Protein AF-A0A937VW93-F1 (afdb_monomer_lite)

Sequence (94 aa):
MKMTDHQKRILKSMINEIQNYLDGKNEDFYGLVGRLEGALDAADIKNDPLINQWYDFWTPLEIRRSIEGNDVNKQKAINELIKMKLFLLNISQY

Radius of gyration: 12.78 Å; chains: 1; bounding box: 31×20×34 Å

pLDDT: mean 92.91, std 7.52, range [52.12, 98.19]
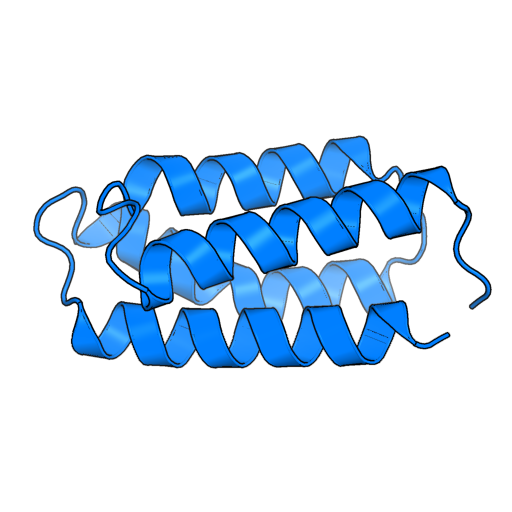
Foldseek 3Di:
DDADPQLLVLLVVLLVLLVCCVVVVDLQLLVNLVSNVVSVVSSPDPDVVLVVVLCVLSVVSVVQCVPCPSVGPSVVNNVSSVVNSVSSVVVSVD

Secondary structure (DSSP, 8-state):
-PPPHHHHHHHHHHHHHHHHHHTTS---HHHHHHHHHHHHHHHT---HHHHHHHHHHHHHHHHHHHHHTTS--HHHHHHHHHHHHHHHHHHHT-

Structure (mmCIF, N/CA/C/O backbone):
data_AF-A0A937VW93-F1
#
_entry.id   AF-A0A937VW93-F1
#
loop_
_atom_site.group_PDB
_atom_site.id
_atom_site.type_symbol
_atom_site.label_atom_id
_atom_site.label_alt_id
_atom_site.label_comp_id
_atom_site.label_asym_id
_atom_site.label_entity_id
_atom_site.label_seq_id
_atom_site.pdbx_PDB_ins_code
_atom_site.Cartn_x
_atom_site.Cartn_y
_atom_site.Cartn_z
_atom_site.occupancy
_atom_site.B_iso_or_equiv
_atom_site.auth_seq_id
_atom_site.auth_comp_id
_atom_site.auth_asym_id
_atom_site.auth_atom_id
_atom_site.pdbx_PDB_model_num
ATOM 1 N N . MET A 1 1 ? 13.430 4.127 -13.438 1.00 66.81 1 MET A N 1
ATOM 2 C CA . MET A 1 1 ? 13.059 2.908 -14.192 1.00 66.81 1 MET A CA 1
ATOM 3 C C . MET A 1 1 ? 11.779 3.227 -14.930 1.00 66.81 1 MET A C 1
ATOM 5 O O . MET A 1 1 ? 10.877 3.719 -14.276 1.00 66.81 1 MET A O 1
ATOM 9 N N . LYS A 1 2 ? 11.691 2.992 -16.242 1.00 82.44 2 LYS A N 1
ATOM 10 C CA . LYS A 1 2 ? 10.450 3.270 -16.975 1.00 82.44 2 LYS A CA 1
ATOM 11 C C . LYS A 1 2 ? 9.456 2.132 -16.736 1.00 82.44 2 LYS A C 1
ATOM 13 O O . LYS A 1 2 ? 9.746 1.000 -17.115 1.00 82.44 2 LYS A O 1
ATOM 18 N N . MET A 1 3 ? 8.316 2.424 -16.115 1.00 89.25 3 MET A N 1
ATOM 19 C CA . MET A 1 3 ? 7.247 1.438 -15.930 1.00 89.25 3 MET A CA 1
ATOM 20 C C . MET A 1 3 ? 6.444 1.218 -17.214 1.00 89.25 3 MET A C 1
ATOM 22 O O . MET A 1 3 ? 6.238 2.148 -18.001 1.00 89.25 3 MET A O 1
ATOM 26 N N . THR A 1 4 ? 5.946 -0.004 -17.397 1.00 94.06 4 THR A N 1
ATOM 27 C CA . THR A 1 4 ? 4.983 -0.334 -18.455 1.00 94.06 4 THR A CA 1
ATOM 28 C C . THR A 1 4 ? 3.595 0.226 -18.133 1.00 94.06 4 THR A C 1
ATOM 30 O O . THR A 1 4 ? 3.272 0.505 -16.977 1.00 94.06 4 THR A O 1
ATOM 33 N N . ASP A 1 5 ? 2.727 0.350 -19.139 1.00 94.19 5 ASP A N 1
ATOM 34 C CA . ASP A 1 5 ? 1.338 0.781 -18.915 1.00 94.19 5 ASP A CA 1
ATOM 35 C C . ASP A 1 5 ? 0.567 -0.200 -18.022 1.00 94.19 5 ASP A C 1
ATOM 37 O O . ASP A 1 5 ? -0.284 0.206 -17.233 1.00 94.19 5 ASP A O 1
ATOM 41 N N . HIS A 1 6 ? 0.898 -1.493 -18.102 1.00 95.31 6 HIS A N 1
ATOM 42 C CA . HIS A 1 6 ? 0.356 -2.522 -17.217 1.00 95.31 6 HIS A CA 1
ATOM 43 C C . HIS A 1 6 ? 0.701 -2.248 -15.750 1.00 95.31 6 HIS A C 1
ATOM 45 O O . HIS A 1 6 ? -0.204 -2.121 -14.925 1.00 95.31 6 HIS A O 1
ATOM 51 N N . GLN A 1 7 ? 1.988 -2.050 -15.454 1.00 95.50 7 GLN A N 1
ATOM 52 C CA . GLN A 1 7 ? 2.475 -1.704 -14.115 1.00 95.50 7 GLN A CA 1
ATOM 53 C C . GLN A 1 7 ? 1.806 -0.429 -13.595 1.00 95.50 7 GLN A C 1
ATOM 55 O O . GLN A 1 7 ? 1.272 -0.412 -12.488 1.00 95.50 7 GLN A O 1
ATOM 60 N N . LYS A 1 8 ? 1.741 0.622 -14.421 1.00 94.56 8 LYS A N 1
ATOM 61 C CA . LYS A 1 8 ? 1.100 1.893 -14.052 1.00 94.56 8 LYS A CA 1
ATOM 62 C C . LYS A 1 8 ? -0.381 1.730 -13.712 1.00 94.56 8 LYS A C 1
ATOM 64 O O . LYS A 1 8 ? -0.847 2.324 -12.741 1.00 94.56 8 LYS A O 1
ATOM 69 N N . ARG A 1 9 ? -1.130 0.925 -14.477 1.00 96.31 9 ARG A N 1
ATOM 70 C CA . ARG A 1 9 ? -2.546 0.636 -14.177 1.00 96.31 9 ARG A CA 1
ATOM 71 C C . ARG A 1 9 ? -2.707 -0.054 -12.829 1.00 96.31 9 ARG A C 1
ATOM 73 O O . ARG A 1 9 ? -3.599 0.322 -12.073 1.00 96.31 9 ARG A O 1
ATOM 80 N N . ILE A 1 10 ? -1.844 -1.016 -12.519 1.00 97.25 10 ILE A N 1
ATOM 81 C CA . ILE A 1 10 ? -1.909 -1.752 -11.256 1.00 97.25 10 ILE A CA 1
ATOM 82 C C . ILE A 1 10 ? -1.564 -0.851 -10.070 1.00 97.25 10 ILE A C 1
ATOM 84 O O . ILE A 1 10 ? -2.333 -0.799 -9.112 1.00 97.25 10 ILE A O 1
ATOM 88 N N . LEU A 1 11 ? -0.493 -0.057 -10.157 1.00 96.12 11 LEU A N 1
ATOM 89 C CA . LEU A 1 11 ? -0.158 0.904 -9.100 1.00 96.12 11 LEU A CA 1
ATOM 90 C C . LEU A 1 11 ? -1.274 1.934 -8.893 1.00 96.12 11 LEU A C 1
ATOM 92 O O . LEU A 1 11 ? -1.623 2.256 -7.759 1.00 96.12 11 LEU A O 1
ATOM 96 N N . LYS A 1 12 ? -1.902 2.408 -9.977 1.00 96.56 12 LYS A N 1
ATOM 97 C CA . LYS A 1 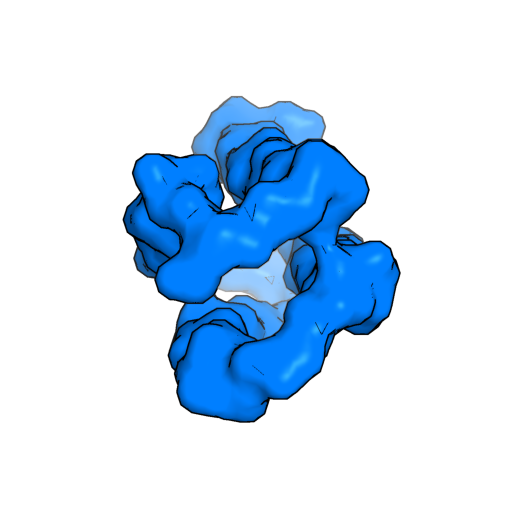12 ? -3.079 3.282 -9.884 1.00 96.56 12 LYS A CA 1
ATOM 98 C C . LYS A 1 12 ? -4.248 2.589 -9.179 1.00 96.56 12 LYS A C 1
ATOM 100 O O . LYS A 1 12 ? -4.937 3.228 -8.389 1.00 96.56 12 LYS A O 1
ATOM 105 N N . SER A 1 13 ? -4.460 1.298 -9.430 1.00 97.38 13 SER A N 1
ATOM 106 C CA . SER A 1 13 ? -5.475 0.506 -8.729 1.00 97.38 13 SER A CA 1
ATOM 107 C C . SER A 1 13 ? -5.191 0.427 -7.229 1.00 97.38 13 SER A C 1
ATOM 109 O O . SER A 1 13 ? -6.090 0.694 -6.439 1.00 97.38 13 SER A O 1
ATOM 111 N N . MET A 1 14 ? -3.944 0.157 -6.826 1.00 98.19 14 MET A N 1
ATOM 112 C CA . MET A 1 14 ? -3.542 0.166 -5.412 1.00 98.19 14 MET A CA 1
ATOM 113 C C . MET A 1 14 ? -3.812 1.527 -4.752 1.00 98.19 14 MET A C 1
ATOM 115 O O . MET A 1 14 ? -4.383 1.593 -3.666 1.00 98.19 14 MET A O 1
ATOM 119 N N . ILE A 1 15 ? -3.446 2.627 -5.422 1.00 98.12 15 ILE A N 1
ATOM 120 C CA . ILE A 1 15 ? -3.687 3.991 -4.926 1.00 98.12 15 ILE A CA 1
ATOM 121 C C . ILE A 1 15 ? -5.186 4.245 -4.727 1.00 98.12 15 ILE A C 1
ATOM 123 O O . ILE A 1 15 ? -5.574 4.837 -3.719 1.00 98.12 15 ILE A O 1
ATOM 127 N N . ASN A 1 16 ? -6.026 3.799 -5.663 1.00 97.81 16 ASN A N 1
ATOM 128 C CA . ASN A 1 16 ? -7.476 3.954 -5.575 1.00 97.81 16 ASN A CA 1
ATOM 129 C C . ASN A 1 16 ? -8.079 3.126 -4.434 1.00 97.81 16 ASN A C 1
ATOM 131 O O . ASN A 1 16 ? -8.932 3.634 -3.715 1.00 97.81 16 ASN A O 1
ATOM 135 N N . GLU A 1 17 ? -7.630 1.884 -4.242 1.00 97.69 17 GLU A N 1
ATOM 136 C CA . GLU A 1 17 ? -8.050 1.031 -3.122 1.00 97.69 17 GLU A CA 1
ATOM 137 C C . GLU A 1 17 ? -7.733 1.693 -1.774 1.00 97.69 17 GLU A C 1
ATOM 139 O O . GLU A 1 17 ? -8.610 1.813 -0.917 1.00 97.69 17 GLU A O 1
ATOM 144 N N . ILE A 1 18 ? -6.511 2.217 -1.622 1.00 97.94 18 ILE A N 1
ATOM 145 C CA . ILE A 1 18 ? -6.117 2.953 -0.417 1.00 97.94 18 ILE A CA 1
ATOM 146 C C . ILE A 1 18 ? -6.973 4.212 -0.252 1.00 97.94 18 ILE A C 1
ATOM 148 O O . ILE A 1 18 ? -7.469 4.477 0.840 1.00 97.94 18 ILE A O 1
ATOM 152 N N . GLN A 1 19 ? -7.185 4.986 -1.321 1.00 98.00 19 GLN A N 1
ATOM 153 C CA . GLN A 1 19 ? -8.007 6.194 -1.250 1.00 98.00 19 GLN A CA 1
ATOM 154 C C . GLN A 1 19 ? -9.452 5.883 -0.854 1.00 98.00 19 GLN A C 1
ATOM 156 O O . GLN A 1 19 ? -10.014 6.600 -0.036 1.00 98.00 19 GLN A O 1
ATOM 161 N N . ASN A 1 20 ? -10.043 4.815 -1.389 1.00 96.75 20 ASN A N 1
ATOM 162 C CA . ASN A 1 20 ? -11.402 4.411 -1.043 1.00 96.75 20 ASN A CA 1
ATOM 163 C C . ASN A 1 20 ? -11.529 4.083 0.448 1.00 96.75 20 ASN A C 1
ATOM 165 O O . ASN A 1 20 ? -12.530 4.452 1.059 1.00 96.75 20 ASN A O 1
ATOM 169 N N . TYR A 1 21 ? -10.514 3.448 1.039 1.00 95.00 21 TYR A N 1
ATOM 170 C CA . TYR A 1 21 ? -10.485 3.217 2.481 1.00 95.00 21 TYR A CA 1
ATOM 171 C C . TYR A 1 21 ? -10.343 4.520 3.275 1.00 95.00 21 TYR A C 1
ATOM 173 O O . TYR A 1 21 ? -11.090 4.758 4.220 1.00 95.00 21 TYR A O 1
ATOM 181 N N . LEU A 1 22 ? -9.431 5.406 2.861 1.00 95.50 22 LEU A N 1
ATOM 182 C CA . LEU A 1 22 ? -9.232 6.709 3.509 1.00 95.50 22 LEU A CA 1
ATOM 183 C C . LEU A 1 22 ? -10.471 7.619 3.424 1.00 95.50 22 LEU A C 1
ATOM 185 O O . LEU A 1 22 ? -10.727 8.383 4.349 1.00 95.50 22 LEU A O 1
ATOM 189 N N . ASP A 1 23 ? -11.247 7.512 2.345 1.00 96.19 23 ASP A N 1
ATOM 190 C CA . ASP A 1 23 ? -12.510 8.232 2.141 1.00 96.19 23 ASP A CA 1
ATOM 191 C C . ASP A 1 23 ? -13.695 7.610 2.905 1.00 96.19 23 ASP A C 1
ATOM 193 O O . ASP A 1 23 ? -14.804 8.140 2.844 1.00 96.19 23 ASP A O 1
ATOM 197 N N . GLY A 1 24 ? -13.510 6.458 3.560 1.00 93.44 24 GLY A N 1
ATOM 198 C CA . GLY A 1 24 ? -14.595 5.713 4.205 1.00 93.44 24 GLY A CA 1
ATOM 199 C C . GLY A 1 24 ? -15.570 5.043 3.227 1.00 93.44 24 GLY A C 1
ATOM 200 O O . GLY A 1 24 ? -16.660 4.642 3.622 1.00 93.44 24 GLY A O 1
ATOM 201 N N . LYS A 1 25 ? -15.201 4.905 1.946 1.00 95.19 25 LYS A N 1
ATOM 202 C CA . LYS A 1 25 ? -15.987 4.168 0.934 1.00 95.19 25 LYS A CA 1
ATOM 203 C C . LYS A 1 25 ? -15.820 2.654 1.057 1.00 95.19 25 LYS A C 1
ATOM 205 O O . LYS A 1 25 ? -16.623 1.904 0.512 1.00 95.19 25 LYS A O 1
ATOM 210 N N . ASN A 1 26 ? -14.760 2.214 1.730 1.00 88.75 26 ASN A N 1
ATOM 211 C CA . ASN A 1 26 ? -14.510 0.827 2.083 1.00 88.75 26 ASN A CA 1
ATOM 212 C C . ASN A 1 26 ? -13.956 0.768 3.512 1.00 88.75 26 ASN A C 1
ATOM 214 O O . ASN A 1 26 ? -13.024 1.496 3.829 1.00 88.75 26 ASN A O 1
ATOM 218 N N . GLU A 1 27 ? -14.504 -0.096 4.360 1.00 89.69 27 GLU A N 1
ATOM 219 C CA . GLU A 1 27 ? -14.021 -0.294 5.734 1.00 89.69 27 GLU A CA 1
ATOM 220 C C . GLU A 1 27 ? -13.284 -1.630 5.924 1.00 89.69 27 GLU A C 1
ATOM 222 O O . GLU A 1 27 ? -12.740 -1.888 6.996 1.00 89.69 27 GLU A O 1
ATOM 227 N N . ASP A 1 28 ? -13.219 -2.466 4.883 1.00 91.75 28 ASP A N 1
ATOM 228 C CA . ASP A 1 28 ? -12.530 -3.757 4.892 1.00 91.75 28 ASP A CA 1
ATOM 229 C C . ASP A 1 28 ? -11.007 -3.573 4.789 1.00 91.75 28 ASP A C 1
ATOM 231 O O . ASP A 1 28 ? -10.400 -3.675 3.715 1.00 91.75 28 ASP A O 1
ATOM 235 N N . PHE A 1 29 ? -10.386 -3.275 5.933 1.00 93.50 29 PHE A N 1
ATOM 236 C CA . PHE A 1 29 ? -8.932 -3.171 6.054 1.00 93.50 29 PHE A CA 1
ATOM 237 C C . PHE A 1 29 ? -8.246 -4.502 5.738 1.00 93.50 29 PHE A C 1
ATOM 239 O O . PHE A 1 29 ? -7.239 -4.529 5.031 1.00 93.50 29 PHE A O 1
ATOM 246 N N . TYR A 1 30 ? -8.805 -5.610 6.230 1.00 92.50 30 TYR A N 1
ATOM 247 C CA . TYR A 1 30 ? -8.225 -6.936 6.052 1.00 92.50 30 TYR A CA 1
ATOM 248 C C . TYR A 1 30 ? -8.099 -7.286 4.564 1.00 92.50 30 TYR A C 1
ATOM 250 O O . TYR A 1 30 ? -7.014 -7.623 4.084 1.00 92.50 30 TYR A O 1
ATOM 258 N N . GLY A 1 31 ? -9.189 -7.164 3.808 1.00 94.44 31 GLY A N 1
ATOM 259 C CA . GLY A 1 31 ? -9.169 -7.435 2.378 1.00 94.44 31 GLY A CA 1
ATOM 260 C C . GLY A 1 31 ? -8.360 -6.407 1.593 1.00 94.44 31 GLY A C 1
ATOM 261 O O . GLY A 1 31 ? -7.727 -6.783 0.608 1.00 94.44 31 GLY A O 1
ATOM 262 N N . LEU A 1 32 ? -8.321 -5.137 2.016 1.00 96.06 32 LEU A N 1
ATOM 263 C CA . LEU A 1 32 ? -7.465 -4.123 1.389 1.00 96.06 32 LEU A CA 1
ATOM 264 C C . LEU A 1 32 ? -5.998 -4.560 1.380 1.00 96.06 32 LEU A C 1
ATOM 266 O O . LEU A 1 32 ? -5.382 -4.581 0.317 1.00 96.06 32 LEU A O 1
ATOM 270 N N . VAL A 1 33 ? -5.443 -4.927 2.536 1.00 96.44 33 VAL A N 1
ATOM 271 C CA . VAL A 1 33 ? -4.016 -5.274 2.646 1.00 96.44 33 VAL A CA 1
ATOM 272 C C . VAL A 1 33 ? -3.671 -6.501 1.796 1.00 96.44 33 VAL A C 1
ATOM 274 O O . VAL A 1 33 ? -2.667 -6.474 1.083 1.00 96.44 33 VAL A O 1
ATOM 277 N N . GLY A 1 34 ? -4.539 -7.520 1.776 1.00 95.81 34 GLY A N 1
ATOM 278 C CA . GLY A 1 34 ? -4.357 -8.690 0.908 1.00 95.81 34 GLY A CA 1
ATOM 279 C C . GLY A 1 34 ? -4.459 -8.363 -0.588 1.00 95.81 34 GLY A C 1
ATOM 280 O O . GLY A 1 34 ? -3.687 -8.879 -1.394 1.00 95.81 34 GLY A O 1
ATOM 281 N N . ARG A 1 35 ? -5.363 -7.455 -0.987 1.00 97.31 35 ARG A N 1
ATOM 282 C CA . ARG A 1 35 ? -5.449 -6.989 -2.384 1.00 97.31 35 ARG A CA 1
ATOM 283 C C . ARG A 1 35 ? -4.204 -6.213 -2.813 1.00 97.31 35 ARG A C 1
ATOM 285 O O . ARG A 1 35 ? -3.824 -6.307 -3.977 1.00 97.31 35 ARG A O 1
ATOM 292 N N . LEU A 1 36 ? -3.567 -5.465 -1.908 1.00 98.06 36 LEU A N 1
ATOM 293 C CA . LEU A 1 36 ? -2.311 -4.768 -2.205 1.00 98.06 36 LEU A CA 1
ATOM 294 C C . LEU A 1 36 ? -1.179 -5.756 -2.517 1.00 98.06 36 LEU A C 1
ATOM 296 O O . LEU A 1 36 ? -0.477 -5.554 -3.504 1.00 98.06 36 LEU A O 1
ATOM 300 N N . GLU A 1 37 ? -1.039 -6.824 -1.733 1.00 97.69 37 GLU A N 1
ATOM 301 C CA . GLU A 1 37 ? -0.044 -7.885 -1.960 1.00 97.69 37 GLU A CA 1
ATOM 302 C C . GLU A 1 37 ? -0.257 -8.582 -3.307 1.00 97.69 37 GLU A C 1
ATOM 304 O O . GLU A 1 37 ? 0.627 -8.562 -4.161 1.00 97.69 37 GLU A O 1
ATOM 309 N N . GLY A 1 38 ? -1.471 -9.078 -3.570 1.00 97.62 38 GLY A N 1
ATOM 310 C CA . GLY A 1 38 ? -1.772 -9.725 -4.852 1.00 97.62 38 GLY A CA 1
ATOM 311 C C . GLY A 1 38 ? -1.603 -8.788 -6.056 1.00 97.62 38 GLY A C 1
ATOM 312 O O . GLY A 1 38 ? -1.253 -9.222 -7.155 1.00 97.62 38 GLY A O 1
ATOM 313 N N . ALA A 1 39 ? -1.809 -7.482 -5.866 1.00 97.69 39 ALA A N 1
ATOM 314 C CA . ALA A 1 39 ? -1.540 -6.495 -6.900 1.00 97.69 39 ALA A CA 1
ATOM 315 C C . ALA A 1 39 ? -0.033 -6.309 -7.155 1.00 97.69 39 ALA A C 1
ATOM 317 O O . ALA A 1 39 ? 0.338 -6.043 -8.297 1.00 97.69 39 ALA A O 1
ATOM 318 N N . LEU A 1 40 ? 0.844 -6.453 -6.153 1.00 96.88 40 LEU A N 1
ATOM 319 C CA . LEU A 1 40 ? 2.294 -6.398 -6.373 1.00 96.88 40 LEU A CA 1
ATOM 320 C C . LEU A 1 40 ? 2.733 -7.548 -7.280 1.00 96.88 40 LEU A C 1
ATOM 322 O O . LEU A 1 40 ? 3.420 -7.305 -8.274 1.00 96.88 40 LEU A O 1
ATOM 326 N N . ASP A 1 41 ? 2.270 -8.762 -6.985 1.00 95.62 41 ASP A N 1
ATOM 327 C CA . ASP A 1 41 ? 2.552 -9.945 -7.800 1.00 95.62 41 ASP A CA 1
ATOM 328 C C . ASP A 1 41 ? 2.060 -9.755 -9.239 1.00 95.62 41 ASP A C 1
ATOM 330 O O . ASP A 1 41 ? 2.794 -9.981 -10.204 1.00 95.62 41 ASP A O 1
ATOM 334 N N . ALA A 1 42 ? 0.835 -9.245 -9.401 1.00 97.00 42 ALA A N 1
ATOM 335 C CA . ALA A 1 42 ? 0.251 -8.978 -10.712 1.00 97.00 42 ALA A CA 1
ATOM 336 C C . ALA A 1 42 ? 0.979 -7.869 -11.498 1.00 97.00 42 ALA A C 1
ATOM 338 O O . ALA A 1 42 ? 0.887 -7.830 -12.732 1.00 97.00 42 ALA A O 1
ATOM 339 N N . ALA A 1 43 ? 1.674 -6.948 -10.817 1.00 94.75 43 ALA A N 1
ATOM 340 C CA . ALA A 1 43 ? 2.426 -5.869 -11.457 1.00 94.75 43 ALA A CA 1
ATOM 341 C C . ALA A 1 43 ? 3.651 -6.379 -12.226 1.00 94.75 43 ALA A C 1
ATOM 343 O O . ALA A 1 43 ? 4.129 -5.680 -13.123 1.00 94.75 43 ALA A O 1
ATOM 344 N N . ASP A 1 44 ? 4.149 -7.575 -11.896 1.00 94.88 44 ASP A N 1
ATOM 345 C CA . ASP A 1 44 ? 5.322 -8.189 -12.524 1.00 94.88 44 ASP A CA 1
ATOM 346 C C . ASP A 1 44 ? 6.544 -7.243 -12.543 1.00 94.88 44 ASP A C 1
ATOM 348 O O . ASP A 1 44 ? 7.270 -7.097 -13.529 1.00 94.88 44 ASP A O 1
ATOM 352 N N . ILE A 1 45 ? 6.750 -6.512 -11.445 1.00 93.19 45 ILE A N 1
ATOM 353 C CA . ILE A 1 45 ? 7.921 -5.650 -11.267 1.00 93.19 45 ILE A CA 1
ATOM 354 C C . ILE A 1 45 ? 9.128 -6.548 -10.963 1.00 93.19 45 ILE A C 1
ATOM 356 O O . ILE A 1 45 ? 9.073 -7.371 -10.060 1.00 93.19 45 ILE A O 1
ATOM 360 N N . LYS A 1 46 ? 10.231 -6.382 -11.706 1.00 93.06 46 LYS A N 1
ATOM 361 C CA . LYS A 1 46 ? 11.484 -7.161 -11.547 1.00 93.06 46 LYS A CA 1
ATOM 362 C C . LYS A 1 46 ? 12.628 -6.372 -10.900 1.00 93.06 46 LYS A C 1
ATOM 364 O O . LYS A 1 46 ? 13.795 -6.695 -11.078 1.00 93.06 46 LYS A O 1
ATOM 369 N N . ASN A 1 47 ? 12.305 -5.265 -10.240 1.00 93.56 47 ASN A N 1
ATOM 370 C CA . ASN A 1 47 ? 13.286 -4.390 -9.610 1.00 93.56 47 ASN A CA 1
ATOM 371 C C . ASN A 1 47 ? 13.322 -4.673 -8.109 1.00 93.56 47 ASN A C 1
ATOM 373 O O . ASN A 1 47 ? 12.506 -4.126 -7.371 1.00 93.56 47 ASN A O 1
ATOM 377 N N . ASP A 1 48 ? 14.262 -5.512 -7.674 1.00 94.38 48 ASP A N 1
ATOM 378 C CA . ASP A 1 48 ? 14.349 -5.951 -6.277 1.00 94.38 48 ASP A CA 1
ATOM 379 C C . ASP A 1 48 ? 14.465 -4.785 -5.280 1.00 94.38 48 ASP A C 1
ATOM 381 O O . ASP A 1 48 ? 13.726 -4.789 -4.297 1.00 94.38 48 ASP A O 1
ATOM 385 N N . PRO A 1 49 ? 15.287 -3.736 -5.513 1.00 95.31 49 PRO A N 1
ATOM 386 C CA . PRO A 1 49 ? 15.286 -2.561 -4.639 1.00 95.31 49 PRO A CA 1
ATOM 387 C C . PRO A 1 49 ? 13.907 -1.911 -4.471 1.00 95.31 49 PRO A C 1
ATOM 389 O O . PRO A 1 49 ? 13.532 -1.541 -3.361 1.00 95.31 49 PRO A O 1
ATOM 392 N N . LEU A 1 50 ? 13.142 -1.782 -5.559 1.00 94.44 50 LEU A N 1
ATOM 393 C CA . LEU A 1 50 ? 11.800 -1.200 -5.527 1.00 94.44 50 LEU A CA 1
ATOM 394 C C . LEU A 1 50 ? 10.800 -2.112 -4.802 1.00 94.44 50 LEU A C 1
ATOM 396 O O . LEU A 1 50 ? 9.953 -1.622 -4.059 1.00 94.44 50 LEU A O 1
ATOM 400 N N . ILE A 1 51 ? 10.908 -3.425 -5.008 1.00 95.94 51 ILE A N 1
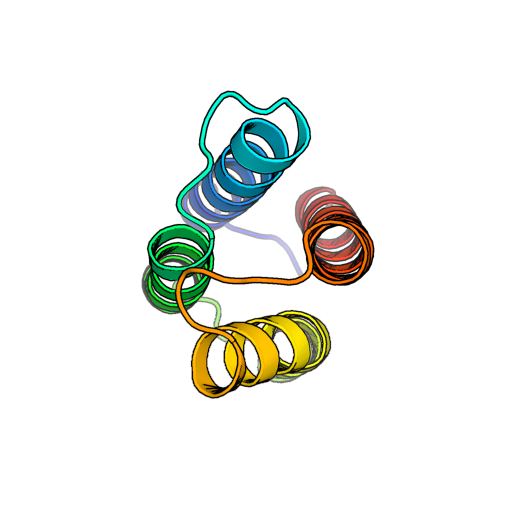ATOM 401 C CA . ILE A 1 51 ? 10.085 -4.432 -4.329 1.00 95.94 51 ILE A CA 1
ATOM 402 C C . ILE A 1 51 ? 10.363 -4.415 -2.822 1.00 95.94 51 ILE A C 1
ATOM 404 O O . ILE A 1 51 ? 9.427 -4.385 -2.030 1.00 95.94 51 ILE A O 1
ATOM 408 N N . ASN A 1 52 ? 11.631 -4.342 -2.415 1.00 97.12 52 ASN A N 1
ATOM 409 C CA . ASN A 1 52 ? 12.007 -4.253 -1.003 1.00 97.12 52 ASN A CA 1
ATOM 410 C C . ASN A 1 52 ? 11.425 -2.993 -0.347 1.00 97.12 52 ASN A C 1
ATOM 412 O O . ASN A 1 52 ? 10.807 -3.086 0.708 1.00 97.12 52 ASN A O 1
ATOM 416 N N . GLN A 1 53 ? 11.524 -1.837 -1.013 1.00 97.25 53 GLN A N 1
ATOM 417 C CA . GLN A 1 53 ? 10.899 -0.602 -0.525 1.00 97.25 53 GLN A CA 1
ATOM 418 C C . GLN A 1 53 ? 9.379 -0.726 -0.413 1.00 97.25 53 GLN A C 1
ATOM 420 O O . GLN A 1 53 ? 8.790 -0.215 0.533 1.00 97.25 53 GLN A O 1
ATOM 425 N N . TRP A 1 54 ? 8.728 -1.408 -1.356 1.00 97.69 54 TRP A N 1
ATOM 426 C CA . TRP A 1 54 ? 7.294 -1.670 -1.267 1.00 97.69 54 TRP A CA 1
ATOM 427 C C . TRP A 1 54 ? 6.961 -2.474 -0.001 1.00 97.69 54 TRP A C 1
ATOM 429 O O . TRP A 1 54 ? 6.048 -2.098 0.740 1.00 97.69 54 TRP A O 1
ATOM 439 N N . TYR A 1 55 ? 7.744 -3.516 0.302 1.00 98.12 55 TYR A N 1
ATOM 440 C CA . TYR A 1 55 ? 7.572 -4.316 1.517 1.00 98.12 55 TYR A CA 1
ATOM 441 C C . TYR A 1 55 ? 7.854 -3.528 2.802 1.00 98.12 55 TYR A C 1
ATOM 443 O O . TYR A 1 55 ? 7.184 -3.785 3.802 1.00 98.12 55 TYR A O 1
ATOM 451 N N . ASP A 1 56 ? 8.738 -2.526 2.790 1.00 98.12 56 ASP A N 1
ATOM 452 C CA . ASP A 1 56 ? 8.952 -1.642 3.948 1.00 98.12 56 ASP A CA 1
ATOM 453 C C . ASP A 1 56 ? 7.670 -0.885 4.349 1.00 98.12 56 ASP A C 1
ATOM 455 O O . ASP A 1 56 ? 7.420 -0.649 5.534 1.00 98.12 56 ASP A O 1
ATOM 459 N N . PHE A 1 57 ? 6.829 -0.518 3.374 1.00 98.00 57 PHE A N 1
ATOM 460 C CA . PHE A 1 57 ? 5.556 0.170 3.624 1.00 98.00 57 PHE A CA 1
ATOM 461 C C . PHE A 1 57 ? 4.382 -0.785 3.846 1.00 98.00 57 PHE A C 1
ATOM 463 O O . PHE A 1 57 ? 3.477 -0.462 4.619 1.00 98.00 57 PHE A O 1
ATOM 470 N N . TRP A 1 58 ? 4.377 -1.945 3.188 1.00 98.12 58 TRP A N 1
ATOM 471 C CA . TRP A 1 58 ? 3.299 -2.923 3.319 1.00 98.12 58 TRP A CA 1
ATOM 472 C C . TRP A 1 58 ? 3.404 -3.775 4.591 1.00 98.12 58 TRP A C 1
ATOM 474 O O . TRP A 1 58 ? 2.388 -4.033 5.228 1.00 98.12 58 TRP A O 1
ATOM 484 N N . THR A 1 59 ? 4.607 -4.151 5.031 1.00 97.19 59 THR A N 1
ATOM 485 C CA . THR A 1 59 ? 4.792 -5.037 6.199 1.00 97.19 59 THR A CA 1
ATOM 486 C C . THR A 1 59 ? 4.115 -4.515 7.477 1.00 97.19 59 THR A C 1
ATOM 488 O O . THR A 1 59 ? 3.446 -5.301 8.147 1.00 97.19 59 THR A O 1
ATOM 491 N N . PRO A 1 60 ? 4.186 -3.214 7.834 1.00 96.06 60 PRO A N 1
ATOM 492 C CA . PRO A 1 60 ? 3.433 -2.686 8.975 1.00 96.06 60 PRO A CA 1
ATOM 493 C C . PRO A 1 60 ? 1.911 -2.871 8.853 1.00 96.06 60 PRO A C 1
ATOM 495 O O . PRO A 1 60 ? 1.251 -3.162 9.852 1.00 96.06 60 PRO A O 1
ATOM 498 N N . LEU A 1 61 ? 1.363 -2.751 7.636 1.00 96.25 61 LEU A N 1
ATOM 499 C CA . LEU A 1 61 ? -0.057 -2.982 7.365 1.00 96.25 61 LEU A CA 1
ATOM 500 C C . LEU A 1 61 ? -0.421 -4.456 7.563 1.00 96.25 61 LEU A C 1
ATOM 502 O O . LEU A 1 61 ? -1.448 -4.748 8.170 1.00 96.25 61 LEU A O 1
ATOM 506 N N . GLU A 1 62 ? 0.427 -5.376 7.100 1.00 96.44 62 GLU A N 1
ATOM 507 C CA . GLU A 1 62 ? 0.204 -6.816 7.259 1.00 96.44 62 GLU A CA 1
ATOM 508 C C . GLU A 1 62 ? 0.325 -7.266 8.718 1.00 96.44 62 GLU A C 1
ATOM 510 O O . GLU A 1 62 ? -0.516 -8.020 9.208 1.00 96.44 62 GLU A O 1
ATOM 515 N N . ILE A 1 63 ? 1.305 -6.739 9.459 1.00 94.94 63 ILE A N 1
ATOM 516 C CA . ILE A 1 63 ? 1.418 -6.966 10.906 1.00 94.94 63 ILE A CA 1
ATOM 517 C C . ILE A 1 63 ? 0.130 -6.513 11.599 1.00 94.94 63 ILE A C 1
ATOM 519 O O . ILE A 1 63 ? -0.431 -7.242 12.417 1.00 94.94 63 ILE A O 1
ATOM 523 N N . ARG A 1 64 ? -0.374 -5.324 11.252 1.00 93.50 64 ARG A N 1
ATOM 524 C CA . ARG A 1 64 ? -1.626 -4.805 11.808 1.00 93.50 64 ARG A CA 1
ATOM 525 C C . ARG A 1 64 ? -2.815 -5.690 11.452 1.00 93.50 64 ARG A C 1
ATOM 527 O O . ARG A 1 64 ? -3.590 -6.031 12.340 1.00 93.50 64 ARG A O 1
ATOM 534 N N . ARG A 1 65 ? -2.936 -6.085 10.184 1.00 92.25 65 ARG A N 1
ATOM 535 C CA . ARG A 1 65 ? -3.974 -7.004 9.703 1.00 92.25 65 ARG A CA 1
ATOM 536 C C . ARG A 1 65 ? -3.955 -8.319 10.481 1.00 92.25 65 ARG A C 1
ATOM 538 O O . ARG A 1 65 ? -5.013 -8.803 10.869 1.00 92.25 65 ARG A O 1
ATOM 545 N N . SER A 1 66 ? -2.766 -8.859 10.738 1.00 91.19 66 SER A N 1
ATOM 546 C CA . SER A 1 66 ? -2.571 -10.117 11.460 1.00 91.19 66 SER A CA 1
ATOM 547 C C . SER A 1 66 ? -2.894 -10.018 12.955 1.00 91.19 66 SER A C 1
ATOM 549 O O . SER A 1 66 ? -3.428 -10.967 13.522 1.00 91.19 66 SER A O 1
ATOM 551 N N . ILE A 1 67 ? -2.579 -8.892 13.603 1.00 90.94 67 ILE A N 1
ATOM 552 C CA . ILE A 1 67 ? -2.782 -8.709 15.051 1.00 90.94 67 ILE A CA 1
ATOM 553 C C . ILE A 1 67 ? -4.208 -8.257 15.378 1.00 90.94 67 ILE A C 1
ATOM 555 O O . ILE A 1 67 ? -4.798 -8.736 16.342 1.00 90.94 67 ILE A O 1
ATOM 559 N N . GLU A 1 68 ? -4.742 -7.299 14.620 1.00 87.75 68 GLU A N 1
ATOM 560 C CA . GLU A 1 68 ? -5.980 -6.589 14.969 1.00 87.75 68 GLU A CA 1
ATOM 561 C C . GLU A 1 68 ? -7.195 -7.098 14.172 1.00 87.75 68 GLU A C 1
ATOM 563 O O . GLU A 1 68 ? -8.335 -6.869 14.574 1.00 87.75 68 GLU A O 1
ATOM 568 N N . GLY A 1 69 ? -6.981 -7.816 13.063 1.00 77.38 69 GLY A N 1
ATOM 569 C CA . GLY A 1 69 ? -8.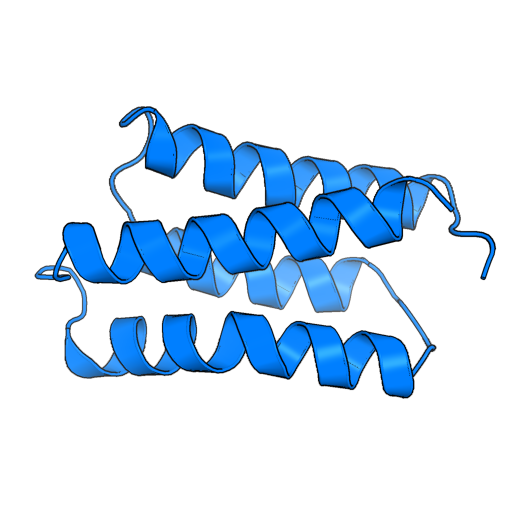062 -8.351 12.236 1.00 77.38 69 GLY A CA 1
ATOM 570 C C . GLY A 1 69 ? -9.051 -7.263 11.801 1.00 77.38 69 GLY A C 1
ATOM 571 O O . GLY A 1 69 ? -8.657 -6.257 11.209 1.00 77.38 69 GLY A O 1
ATOM 572 N N . ASN A 1 70 ? -10.337 -7.472 12.101 1.00 68.44 70 ASN A N 1
ATOM 573 C CA . ASN A 1 70 ? -11.412 -6.524 11.781 1.00 68.44 70 ASN A CA 1
ATOM 574 C C . ASN A 1 70 ? -11.596 -5.414 12.831 1.00 68.44 70 ASN A C 1
ATOM 576 O O . ASN A 1 70 ? -12.223 -4.403 12.524 1.00 68.44 70 ASN A O 1
ATOM 580 N N . ASP A 1 71 ? -11.010 -5.546 14.023 1.00 79.88 71 ASP A N 1
ATOM 581 C CA . ASP A 1 71 ? -11.069 -4.534 15.091 1.00 79.88 71 ASP A CA 1
ATOM 582 C C . ASP A 1 71 ? -9.886 -3.554 15.003 1.00 79.88 71 ASP A C 1
ATOM 584 O O . ASP A 1 71 ? -9.342 -3.077 16.003 1.00 79.88 71 ASP A O 1
ATOM 588 N N . VAL A 1 72 ? -9.459 -3.263 13.772 1.00 84.62 72 VAL A N 1
ATOM 589 C CA . VAL A 1 72 ? -8.264 -2.473 13.491 1.00 84.62 72 VAL A CA 1
ATOM 590 C C . VAL A 1 72 ? -8.330 -1.084 14.125 1.00 84.62 72 VAL A C 1
ATOM 592 O O . VAL A 1 72 ? -9.323 -0.356 14.029 1.00 84.62 72 VAL A O 1
ATOM 595 N N . ASN A 1 73 ? -7.216 -0.648 14.714 1.00 84.69 73 ASN A N 1
ATOM 596 C CA . ASN A 1 73 ? -7.043 0.736 15.117 1.00 84.69 73 ASN A CA 1
ATOM 597 C C . ASN A 1 73 ? -6.977 1.622 13.862 1.00 84.69 73 ASN A C 1
ATOM 599 O O . ASN A 1 73 ? -5.909 1.814 13.267 1.00 84.69 73 ASN A O 1
ATOM 603 N N . LYS A 1 74 ? -8.131 2.187 13.478 1.00 81.88 74 LYS A N 1
ATOM 604 C CA . LYS A 1 74 ? -8.293 2.998 12.261 1.00 81.88 74 LYS A CA 1
ATOM 605 C C . LYS A 1 74 ? -7.260 4.123 12.160 1.00 81.88 74 LYS A C 1
ATOM 607 O O . LYS A 1 74 ? -6.716 4.338 11.083 1.00 81.88 74 LYS A O 1
ATOM 612 N N . GLN A 1 75 ? -6.923 4.801 13.259 1.00 85.69 75 GLN A N 1
ATOM 613 C CA . GLN A 1 75 ? -5.973 5.919 13.222 1.00 85.69 75 GLN A CA 1
ATOM 614 C C . GLN A 1 75 ? -4.554 5.471 12.845 1.00 85.69 75 GLN A C 1
ATOM 616 O O . GLN A 1 75 ? -3.877 6.140 12.060 1.00 85.69 75 GLN A O 1
ATOM 621 N N . LYS A 1 76 ? -4.092 4.341 13.392 1.00 84.94 76 LYS A N 1
ATOM 622 C CA . LYS A 1 76 ? -2.779 3.787 13.040 1.00 84.94 76 LYS A CA 1
ATOM 623 C C . LYS A 1 76 ? -2.768 3.257 11.606 1.00 84.94 76 LYS A C 1
ATOM 625 O O . LYS A 1 76 ? -1.840 3.579 10.865 1.00 84.94 76 LYS A O 1
ATOM 630 N N . ALA A 1 77 ? -3.826 2.547 11.207 1.00 90.81 77 ALA A N 1
ATOM 631 C CA . ALA A 1 77 ? -4.004 2.065 9.838 1.00 90.81 77 ALA A CA 1
ATOM 632 C C . ALA A 1 77 ? -3.964 3.21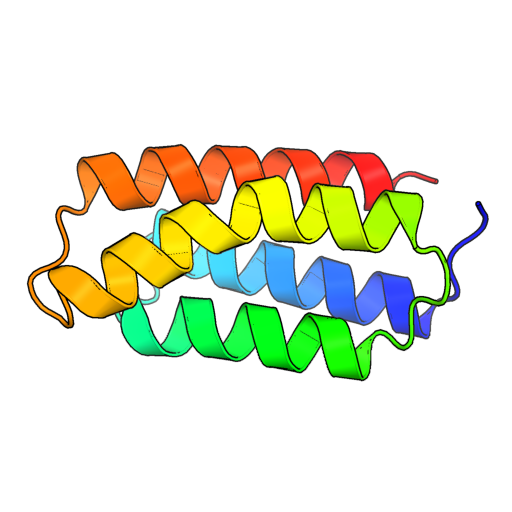7 8.819 1.00 90.81 77 ALA A C 1
ATOM 634 O O . ALA A 1 77 ? -3.251 3.135 7.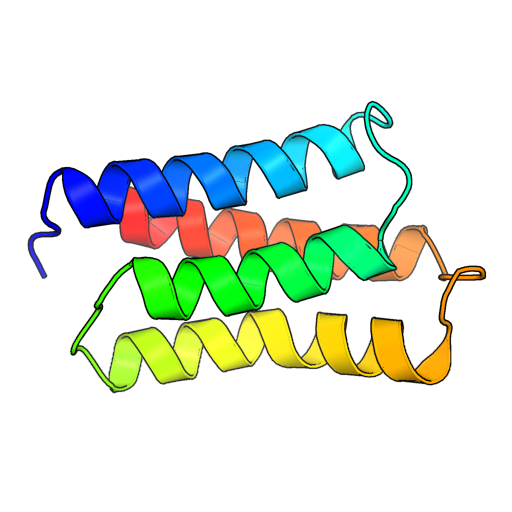825 1.00 90.81 77 ALA A O 1
ATOM 635 N N . ILE A 1 78 ? -4.656 4.329 9.094 1.00 93.69 78 ILE A N 1
ATOM 636 C CA . ILE A 1 78 ? -4.660 5.526 8.238 1.00 93.69 78 ILE A CA 1
ATOM 637 C C . ILE A 1 78 ? -3.242 6.065 8.024 1.00 93.69 78 ILE A C 1
ATOM 639 O O . ILE A 1 78 ? -2.854 6.335 6.889 1.00 93.69 78 ILE A O 1
ATOM 643 N N . ASN A 1 79 ? -2.446 6.200 9.088 1.00 94.88 79 ASN A N 1
ATOM 644 C CA . ASN A 1 79 ? -1.089 6.737 8.974 1.00 94.88 79 ASN A CA 1
ATOM 645 C C . ASN A 1 79 ? -0.175 5.849 8.112 1.00 94.88 79 ASN A C 1
ATOM 647 O O . ASN A 1 79 ? 0.621 6.363 7.326 1.00 94.88 79 ASN A O 1
ATOM 651 N N . GLU A 1 80 ? -0.276 4.528 8.249 1.00 96.44 80 GLU A N 1
ATOM 652 C CA . GLU A 1 80 ? 0.490 3.565 7.446 1.00 96.44 80 GLU A CA 1
ATOM 653 C C . GLU A 1 80 ? 0.022 3.560 5.983 1.00 96.44 80 GLU A C 1
ATOM 655 O O . GLU A 1 80 ? 0.843 3.644 5.069 1.00 96.44 80 GLU A O 1
ATOM 660 N N . LEU A 1 81 ? -1.294 3.584 5.755 1.00 97.25 81 LEU A N 1
ATOM 661 C CA . LEU A 1 81 ? -1.891 3.667 4.422 1.00 97.25 81 LEU A CA 1
ATOM 662 C C . LEU A 1 81 ? -1.502 4.956 3.688 1.00 97.25 81 LEU A C 1
ATOM 664 O O . LEU A 1 81 ? -1.212 4.918 2.493 1.00 97.25 81 LEU A O 1
ATOM 668 N N . ILE A 1 82 ? -1.433 6.093 4.386 1.00 97.69 82 ILE A N 1
ATOM 669 C CA . ILE A 1 82 ? -0.957 7.356 3.805 1.00 97.69 82 ILE A CA 1
ATOM 670 C C . ILE A 1 82 ? 0.499 7.226 3.347 1.00 97.69 82 ILE A C 1
ATOM 672 O O . ILE A 1 82 ? 0.814 7.629 2.228 1.00 97.69 82 ILE A O 1
ATOM 676 N N . LYS A 1 83 ? 1.383 6.641 4.167 1.00 97.62 83 LYS A N 1
ATOM 677 C CA . LYS A 1 83 ? 2.792 6.429 3.789 1.00 97.62 83 LYS A CA 1
ATOM 678 C C . LYS A 1 83 ? 2.910 5.533 2.559 1.00 97.62 83 LYS A C 1
ATOM 680 O O . LYS A 1 83 ? 3.598 5.901 1.609 1.00 97.62 83 LYS A O 1
ATOM 685 N N . MET A 1 84 ? 2.175 4.422 2.547 1.00 97.81 84 MET A N 1
ATOM 686 C CA . MET A 1 84 ? 2.118 3.509 1.407 1.00 97.81 84 MET A CA 1
ATOM 687 C C . MET A 1 84 ? 1.632 4.219 0.137 1.00 97.81 84 MET A C 1
ATOM 689 O O . MET A 1 84 ? 2.259 4.140 -0.918 1.00 97.81 84 MET A O 1
ATOM 693 N N . LYS A 1 85 ? 0.549 4.994 0.239 1.00 97.94 85 LYS A N 1
ATOM 694 C CA . LYS A 1 85 ? 0.012 5.770 -0.882 1.00 97.94 85 LYS A CA 1
ATOM 695 C C . LYS A 1 85 ? 1.020 6.790 -1.417 1.00 97.94 85 LYS A C 1
ATOM 697 O O . LYS A 1 85 ? 1.142 6.937 -2.631 1.00 97.94 85 LYS A O 1
ATOM 702 N N . LEU A 1 86 ? 1.731 7.503 -0.541 1.00 97.25 86 LEU A N 1
ATOM 703 C CA . LEU A 1 86 ? 2.750 8.480 -0.941 1.00 97.25 86 LEU A CA 1
ATOM 704 C C . LEU A 1 86 ? 3.916 7.816 -1.678 1.00 97.25 86 LEU A C 1
ATOM 706 O O . LEU A 1 86 ? 4.370 8.345 -2.693 1.00 97.25 86 LEU A O 1
ATOM 710 N N . PHE A 1 87 ? 4.357 6.648 -1.213 1.00 96.75 87 PHE A N 1
ATOM 711 C CA . PHE A 1 87 ? 5.352 5.846 -1.916 1.00 96.75 87 PHE A CA 1
ATOM 712 C C . PHE A 1 87 ? 4.868 5.447 -3.317 1.00 96.75 87 PHE A C 1
ATOM 714 O O . PHE A 1 87 ? 5.548 5.741 -4.300 1.00 96.75 87 PHE A O 1
ATOM 721 N N . LEU A 1 88 ? 3.663 4.874 -3.429 1.00 96.44 88 LEU A N 1
ATOM 722 C CA . LEU A 1 88 ? 3.071 4.478 -4.714 1.00 96.44 88 LEU A CA 1
ATOM 723 C C . LEU A 1 88 ? 2.953 5.659 -5.690 1.00 96.44 88 LEU A C 1
ATOM 725 O O . LEU A 1 88 ? 3.265 5.524 -6.874 1.00 96.44 88 LEU A O 1
ATOM 729 N N . LEU A 1 89 ? 2.544 6.833 -5.198 1.00 95.25 89 LEU A N 1
ATOM 730 C CA . LEU A 1 89 ? 2.476 8.055 -5.999 1.00 95.25 89 LEU A CA 1
ATOM 731 C C . LEU A 1 89 ? 3.853 8.460 -6.530 1.00 95.25 89 LEU A C 1
ATOM 733 O O . LEU A 1 89 ? 3.966 8.746 -7.719 1.00 95.25 89 LEU A O 1
ATOM 737 N N . ASN A 1 90 ? 4.887 8.437 -5.686 1.00 93.19 90 ASN A N 1
ATOM 738 C CA . ASN A 1 90 ? 6.252 8.788 -6.079 1.00 93.19 90 ASN A CA 1
ATOM 739 C C . ASN A 1 90 ? 6.752 7.887 -7.218 1.00 93.19 90 ASN A C 1
ATOM 741 O O . ASN A 1 90 ? 7.192 8.377 -8.255 1.00 93.19 90 ASN A O 1
ATOM 745 N N . ILE A 1 91 ? 6.593 6.571 -7.074 1.00 91.19 91 ILE A N 1
ATOM 746 C CA . ILE A 1 91 ? 7.119 5.618 -8.059 1.00 91.19 91 ILE A CA 1
ATOM 747 C C . ILE A 1 91 ? 6.296 5.594 -9.355 1.00 91.19 91 ILE A C 1
ATOM 749 O O . ILE A 1 91 ? 6.822 5.226 -10.399 1.00 91.19 91 ILE A O 1
ATOM 753 N N . SER A 1 92 ? 5.027 6.020 -9.314 1.00 83.44 92 SER A N 1
ATOM 754 C CA . SER A 1 92 ? 4.153 6.098 -10.494 1.00 83.44 92 SER A CA 1
ATOM 755 C C . SER A 1 92 ? 4.421 7.303 -11.411 1.00 83.44 92 SER A C 1
ATOM 757 O O . SER A 1 92 ? 3.905 7.343 -12.529 1.00 83.44 92 SER A O 1
ATOM 759 N N . GLN A 1 93 ? 5.202 8.288 -10.949 1.00 73.06 93 GLN A N 1
ATOM 760 C CA . GLN A 1 93 ? 5.549 9.498 -11.709 1.00 73.06 93 GLN A CA 1
ATOM 761 C C . GLN A 1 93 ? 6.757 9.308 -12.648 1.00 73.06 93 GLN A C 1
ATOM 763 O O . GLN A 1 93 ? 7.042 10.203 -13.446 1.00 73.06 93 GLN A O 1
ATOM 768 N N . TYR A 1 94 ? 7.429 8.151 -12.589 1.00 52.12 94 TYR A N 1
ATOM 769 C CA . TYR A 1 94 ? 8.602 7.786 -13.400 1.00 52.12 94 TYR A CA 1
ATOM 770 C C . TYR A 1 94 ? 8.302 6.640 -14.391 1.00 52.12 94 TYR A C 1
ATOM 772 O O . TYR A 1 94 ? 9.060 6.499 -15.381 1.00 52.12 94 TYR A O 1
#